Protein AF-A0A1S1HLB6-F1 (afdb_monomer_lite)

Sequence (133 aa):
MSKPNHSRELAQWHDDNTVPASSETPAETVELARACEREWHRVDSSVLNGLSYLIAGAFLWWLLHGLFNGMWSGDAVIPEAQWRVKDILNVAMYVVPYCFCALALRHGVVAIFSLLQAGYLHYQMQRLKRQMP

Foldseek 3Di:
DDDPDVVVVVVVVVVVPCPPPPPCDPVVLVVLVVLLVVLVVLLVVLQVLLVVLLVVLVVVLVVLVCVLCVVDPPPPDDDPVCPVVSVVSVVCSPPVSVVSNVSSVVSVVSSVVSVVVSVVSVVVSVVVVVVPD

Secondary structure (DSSP, 8-state):
-PPP-HHHHHHHHHHSS---TT---HHHHHHHHHHHHHHHHHHHHHHHHHHHHHHHHHHHHHHHHHHHHHHS-TT----HHHHHHHHHHHHHHHHHHHHHHHHHHHHHHHHHHHHHHHHHHHHHHHHHHHH--

Structure (mmCIF, N/CA/C/O backbone):
data_AF-A0A1S1HLB6-F1
#
_entry.id   AF-A0A1S1HLB6-F1
#
loop_
_atom_site.group_PDB
_atom_site.id
_atom_site.type_symbol
_atom_site.label_atom_id
_atom_site.label_alt_id
_atom_site.label_comp_id
_atom_site.label_asym_id
_atom_site.label_entity_id
_atom_site.label_seq_id
_atom_site.pdbx_PDB_ins_code
_atom_site.Cartn_x
_atom_site.Cartn_y
_atom_site.Cartn_z
_atom_site.occupancy
_atom_site.B_iso_or_equiv
_atom_site.auth_seq_id
_atom_site.auth_comp_id
_atom_site.auth_asym_id
_atom_site.auth_atom_id
_atom_site.pdbx_PDB_model_num
ATOM 1 N N . MET A 1 1 ? -56.161 35.571 48.165 1.00 43.97 1 MET A N 1
ATOM 2 C CA . MET A 1 1 ? -55.011 35.641 47.237 1.00 43.97 1 MET A CA 1
ATOM 3 C C . MET A 1 1 ? -53.898 34.768 47.798 1.00 43.97 1 MET A C 1
ATOM 5 O O . MET A 1 1 ? -53.214 35.187 48.719 1.00 43.97 1 MET A O 1
ATOM 9 N N . SER A 1 2 ? -53.808 33.518 47.335 1.00 48.53 2 SER A N 1
ATOM 10 C CA . SER A 1 2 ? -52.802 32.546 47.786 1.00 48.53 2 SER A CA 1
ATOM 11 C C . SER A 1 2 ? -51.597 32.618 46.848 1.00 48.53 2 SER A C 1
ATOM 13 O O . SER A 1 2 ? -51.783 32.561 45.633 1.00 48.53 2 SER A O 1
ATOM 15 N N . LYS A 1 3 ? -50.389 32.816 47.386 1.00 52.28 3 LYS A N 1
ATOM 16 C CA . LYS A 1 3 ? -49.155 32.841 46.586 1.00 52.28 3 LYS A CA 1
ATOM 17 C C . LYS A 1 3 ? -48.920 31.450 45.973 1.00 52.28 3 LYS A C 1
ATOM 19 O O . LYS A 1 3 ? -49.046 30.465 46.705 1.00 52.28 3 LYS A O 1
ATOM 24 N N . PRO A 1 4 ? -48.566 31.341 44.681 1.00 49.66 4 PRO A N 1
ATOM 25 C CA . PRO A 1 4 ? -48.153 30.067 44.113 1.00 49.66 4 PRO A CA 1
ATOM 26 C C . PRO A 1 4 ? -46.866 29.597 44.803 1.00 49.66 4 PRO A C 1
ATOM 28 O O . PRO A 1 4 ? -45.936 30.365 45.054 1.00 49.66 4 PRO A O 1
ATOM 31 N N . ASN A 1 5 ? -46.884 28.333 45.212 1.00 52.88 5 ASN A N 1
ATOM 32 C CA . ASN A 1 5 ? -45.882 27.707 46.060 1.00 52.88 5 ASN A CA 1
ATOM 33 C C . ASN A 1 5 ? -44.655 27.344 45.205 1.00 52.88 5 ASN A C 1
ATOM 35 O O . ASN A 1 5 ? -44.603 26.261 44.627 1.00 52.88 5 ASN A O 1
ATOM 39 N N . HIS A 1 6 ? -43.696 28.270 45.111 1.00 52.44 6 HIS A N 1
ATOM 40 C CA . HIS A 1 6 ? -42.487 28.190 44.273 1.00 52.44 6 HIS A CA 1
ATOM 41 C C . HIS A 1 6 ? -41.659 26.905 44.504 1.00 52.44 6 HIS A C 1
ATOM 43 O O . HIS A 1 6 ? -40.972 26.423 43.605 1.00 52.44 6 HIS A O 1
ATOM 49 N N . SER A 1 7 ? -41.791 26.289 45.683 1.00 56.75 7 SER A N 1
ATOM 50 C CA . SER A 1 7 ? -41.146 25.019 46.030 1.00 56.75 7 SER A CA 1
ATOM 51 C C . SER A 1 7 ? -41.717 23.803 45.289 1.00 56.75 7 SER A C 1
ATOM 53 O O . SER A 1 7 ? -41.017 22.806 45.146 1.00 56.75 7 SER A O 1
ATOM 55 N N . ARG A 1 8 ? -42.968 23.858 44.801 1.00 54.41 8 ARG A N 1
ATOM 56 C CA . ARG A 1 8 ? -43.551 22.778 43.982 1.00 54.41 8 ARG A CA 1
ATOM 57 C C . ARG A 1 8 ? -43.065 22.817 42.535 1.00 54.41 8 ARG A C 1
ATOM 59 O O . ARG A 1 8 ? -42.853 21.759 41.959 1.00 54.41 8 ARG A O 1
ATOM 66 N N . GLU A 1 9 ? -42.832 24.003 41.979 1.00 52.81 9 GLU A N 1
ATOM 67 C CA . GLU A 1 9 ? -42.290 24.139 40.620 1.00 52.81 9 GLU A CA 1
ATOM 68 C C . GLU A 1 9 ? -40.818 23.716 40.542 1.00 52.81 9 GLU A C 1
ATOM 70 O O . GLU A 1 9 ? -40.425 23.077 39.574 1.00 52.81 9 GLU A O 1
ATOM 75 N N . LEU A 1 10 ? -40.014 23.987 41.578 1.00 51.34 10 LEU A N 1
ATOM 76 C CA . LEU A 1 10 ? -38.619 23.527 41.634 1.00 51.34 10 LEU A CA 1
ATOM 77 C C . LEU A 1 10 ? -38.495 22.008 41.815 1.00 51.34 10 LEU A C 1
ATOM 79 O O . LEU A 1 10 ? -37.584 21.411 41.252 1.00 51.34 10 LEU A O 1
ATOM 83 N N . ALA A 1 11 ? -39.416 21.376 42.551 1.00 52.91 11 ALA A N 1
ATOM 84 C CA . ALA A 1 11 ? -39.471 19.917 42.641 1.00 52.91 11 ALA A CA 1
ATOM 85 C C . ALA A 1 11 ? -39.852 19.292 41.288 1.00 52.91 11 ALA A C 1
ATOM 87 O O . ALA A 1 11 ? -39.225 18.332 40.856 1.00 52.91 11 ALA A O 1
ATOM 88 N N . GLN A 1 12 ? -40.802 19.902 40.574 1.00 49.97 12 GLN A N 1
ATOM 89 C CA . GLN A 1 12 ? -41.208 19.441 39.249 1.00 49.97 12 GLN A CA 1
ATOM 90 C C . GLN A 1 12 ? -40.097 19.627 38.200 1.00 49.97 12 GLN A C 1
ATOM 92 O O . GLN A 1 12 ? -39.881 18.736 37.394 1.00 49.97 12 GLN A O 1
ATOM 97 N N . TRP A 1 13 ? -39.317 20.714 38.255 1.00 46.44 13 TRP A N 1
ATOM 98 C CA . TRP A 1 13 ? -38.142 20.908 37.386 1.00 46.44 13 TRP A CA 1
ATOM 99 C C . TRP A 1 13 ? -36.961 19.981 37.704 1.00 46.44 13 TRP A C 1
ATOM 101 O O . TRP A 1 13 ? -36.102 19.777 36.841 1.00 46.44 13 TRP A O 1
ATOM 111 N N . HIS A 1 14 ? -36.883 19.445 38.928 1.00 47.12 14 HIS A N 1
ATOM 112 C CA . HIS A 1 14 ? -35.838 18.489 39.290 1.00 47.12 14 HIS A CA 1
ATOM 113 C C . HIS A 1 14 ? -36.208 17.048 38.915 1.00 47.12 14 HIS A C 1
ATOM 115 O O . HIS A 1 14 ? -35.308 16.290 38.560 1.00 47.12 14 HIS A O 1
ATOM 121 N N . ASP A 1 15 ? -37.505 16.722 38.901 1.00 47.53 15 ASP A N 1
ATOM 122 C CA . ASP A 1 15 ? -38.037 15.439 38.420 1.00 47.53 15 ASP A CA 1
ATOM 123 C C . ASP A 1 15 ? -38.183 15.366 36.886 1.00 47.53 15 ASP A C 1
ATOM 125 O O . ASP A 1 15 ? -38.173 14.273 36.331 1.00 47.53 15 ASP A O 1
ATOM 129 N N . ASP A 1 16 ? -38.279 16.501 36.180 1.00 45.12 16 ASP A N 1
ATOM 130 C CA . ASP A 1 16 ? -38.401 16.536 34.705 1.00 45.12 16 ASP A CA 1
ATOM 131 C C . ASP A 1 16 ? -37.032 16.611 33.985 1.00 45.12 16 ASP A C 1
ATOM 133 O O . ASP A 1 16 ? -36.932 16.413 32.777 1.00 45.12 16 ASP A O 1
ATOM 137 N N . ASN A 1 17 ? -35.944 16.862 34.729 1.00 41.78 17 ASN A N 1
ATOM 138 C CA . ASN A 1 17 ? -34.564 16.858 34.211 1.00 41.78 17 ASN A CA 1
ATOM 139 C C . ASN A 1 17 ? -33.777 15.584 34.542 1.00 41.78 17 ASN A C 1
ATOM 141 O O . ASN A 1 17 ? -32.645 15.414 34.081 1.00 41.78 17 ASN A O 1
ATOM 145 N N . THR A 1 18 ? -34.357 14.655 35.294 1.00 47.88 18 THR A N 1
ATOM 146 C CA . THR A 1 18 ? -33.889 13.271 35.331 1.00 47.88 18 THR A CA 1
ATOM 147 C C . THR A 1 18 ? -34.447 12.557 34.113 1.00 47.88 18 THR A C 1
ATOM 149 O O . THR A 1 18 ? -35.352 11.733 34.198 1.00 47.88 18 THR A O 1
ATOM 152 N N . VAL A 1 19 ? -33.853 12.858 32.952 1.00 46.50 19 VAL A N 1
ATOM 153 C CA . VAL A 1 19 ? -33.881 11.941 31.810 1.00 46.50 19 VAL A CA 1
ATOM 154 C C . VAL A 1 19 ? -33.533 10.566 32.378 1.00 46.50 19 VAL A C 1
ATOM 156 O O . VAL A 1 19 ? -32.427 10.401 32.908 1.00 46.50 19 VAL A O 1
ATOM 159 N N . PRO A 1 20 ? -34.450 9.586 32.360 1.00 40.50 20 PRO A N 1
ATOM 160 C CA . PRO A 1 20 ? -34.118 8.280 32.870 1.00 40.50 20 PRO A CA 1
ATOM 161 C C . PRO A 1 20 ? -33.028 7.725 31.955 1.00 40.50 20 PRO A C 1
ATOM 163 O O . PRO A 1 20 ? -33.277 7.402 30.794 1.00 40.50 20 PRO A O 1
ATOM 166 N N . ALA A 1 21 ? -31.819 7.593 32.497 1.00 48.91 21 ALA A N 1
ATOM 167 C CA . ALA A 1 21 ? -30.683 6.888 31.908 1.00 48.91 21 ALA A CA 1
ATOM 168 C C . ALA A 1 21 ? -30.945 5.366 31.791 1.00 48.91 21 ALA A C 1
ATOM 170 O O . ALA A 1 21 ? -30.075 4.553 32.071 1.00 48.91 21 ALA A O 1
ATOM 171 N N . SER A 1 22 ? -32.175 4.962 31.453 1.00 46.16 22 SER A N 1
ATOM 172 C CA . SER A 1 22 ? -32.647 3.571 31.465 1.00 46.16 22 SER A CA 1
ATOM 173 C C . SER A 1 22 ? -33.319 3.128 30.162 1.00 46.16 22 SER A C 1
ATOM 175 O O . SER A 1 22 ? -33.954 2.079 30.129 1.00 46.16 22 SER A O 1
ATOM 177 N N . SER A 1 23 ? -33.164 3.886 29.070 1.00 46.44 23 SER A N 1
ATOM 178 C CA . SER A 1 23 ? -33.705 3.504 27.753 1.00 46.44 23 SER A CA 1
ATOM 179 C C . SER A 1 23 ? -32.653 3.204 26.676 1.00 46.44 23 SER A C 1
ATOM 181 O O . SER A 1 23 ? -33.035 2.930 25.540 1.00 46.44 23 SER A O 1
ATOM 183 N N . GLU A 1 24 ? -31.357 3.153 27.014 1.00 52.88 24 GLU A N 1
ATOM 184 C CA . GLU A 1 24 ? -30.321 2.592 26.125 1.00 52.88 24 GLU A CA 1
ATOM 185 C C . GLU A 1 24 ? -30.523 1.064 26.040 1.00 52.88 24 GLU A C 1
ATOM 187 O O . GLU A 1 24 ? -30.001 0.261 26.813 1.00 52.88 24 GLU A O 1
ATOM 192 N N . THR A 1 25 ? -31.443 0.673 25.161 1.00 57.41 25 THR A N 1
ATOM 193 C CA . THR A 1 25 ? -31.963 -0.688 24.997 1.00 57.41 25 THR A CA 1
ATOM 194 C C . THR A 1 25 ? -30.904 -1.676 24.479 1.00 57.41 25 THR A C 1
ATOM 196 O O . THR A 1 25 ? -29.933 -1.283 23.827 1.00 57.41 25 THR A O 1
ATOM 199 N N . PRO A 1 26 ? -31.123 -3.000 24.636 1.00 63.22 26 PRO A N 1
ATOM 200 C CA . PRO A 1 26 ? -30.336 -4.034 23.952 1.00 63.22 26 PRO A CA 1
ATOM 201 C C . PRO A 1 26 ? -30.198 -3.810 22.434 1.00 63.22 26 PRO A C 1
ATOM 203 O O . PRO A 1 26 ? -29.218 -4.264 21.849 1.00 63.22 26 PRO A O 1
ATOM 206 N N . ALA A 1 27 ? -31.113 -3.073 21.794 1.00 71.50 27 ALA A N 1
ATOM 207 C CA . ALA A 1 27 ? -31.004 -2.709 20.384 1.00 71.50 27 ALA A CA 1
ATOM 208 C C . ALA A 1 27 ? -29.762 -1.848 20.083 1.00 71.50 27 ALA A C 1
ATOM 210 O O . ALA A 1 27 ? -29.062 -2.121 19.112 1.00 71.50 27 ALA A O 1
ATOM 211 N N . GLU A 1 28 ? -29.426 -0.886 20.943 1.00 72.44 28 GLU A N 1
ATOM 212 C CA . GLU A 1 28 ? -28.284 0.013 20.744 1.00 72.44 28 GLU A CA 1
ATOM 213 C C . GLU A 1 28 ? -26.946 -0.729 20.878 1.00 72.44 28 GLU A C 1
ATOM 215 O O . GLU A 1 28 ? -26.040 -0.571 20.059 1.00 72.44 28 GLU A O 1
ATOM 220 N N . THR A 1 29 ? -26.844 -1.648 21.844 1.00 73.44 29 THR A N 1
ATOM 221 C CA . THR A 1 29 ? -25.659 -2.515 21.978 1.00 73.44 29 THR A CA 1
ATOM 222 C C . THR A 1 29 ? -25.479 -3.463 20.791 1.00 73.44 29 THR A C 1
ATOM 224 O O . THR A 1 29 ? -24.349 -3.710 20.365 1.00 73.44 29 THR A O 1
ATOM 227 N N . VAL A 1 30 ? -26.580 -3.966 20.221 1.00 79.06 30 VAL A N 1
ATOM 228 C CA . VAL A 1 30 ? -26.566 -4.802 19.014 1.00 79.06 30 VAL A CA 1
ATOM 229 C C . VAL A 1 30 ? -26.153 -3.985 17.785 1.00 79.06 30 VAL A C 1
ATOM 231 O O . VAL A 1 30 ? -25.386 -4.475 16.955 1.00 79.06 30 VAL A O 1
ATOM 234 N N . GLU A 1 31 ? -26.602 -2.737 17.660 1.00 83.00 31 GLU A N 1
ATOM 235 C CA . GLU A 1 31 ? -26.186 -1.838 16.576 1.00 83.00 31 GLU A CA 1
ATOM 236 C C . GLU A 1 31 ? -24.706 -1.449 16.669 1.00 83.00 31 GLU A C 1
ATOM 238 O O . GLU A 1 31 ? -23.998 -1.502 15.659 1.00 83.00 31 GLU A O 1
ATOM 243 N N . LEU A 1 32 ? -24.210 -1.154 17.874 1.00 79.69 32 LEU A N 1
ATOM 244 C CA . LEU A 1 32 ? -22.791 -0.904 18.147 1.00 79.69 32 LEU A CA 1
ATOM 245 C C . LEU A 1 32 ? -21.922 -2.124 17.813 1.00 79.69 32 LEU A C 1
ATOM 247 O O . LEU A 1 32 ? -20.881 -1.980 17.168 1.00 79.69 32 LEU A O 1
ATOM 251 N N . ALA A 1 33 ? -22.364 -3.330 18.182 1.00 79.94 33 ALA A N 1
ATOM 252 C CA . ALA A 1 33 ? -21.664 -4.570 17.848 1.00 79.94 33 ALA A CA 1
ATOM 253 C C . ALA A 1 33 ? -21.573 -4.781 16.327 1.00 79.94 33 ALA A C 1
ATOM 255 O O . ALA A 1 33 ? -20.490 -5.046 15.806 1.00 79.94 33 ALA A O 1
ATOM 256 N N . ARG A 1 34 ? -22.675 -4.568 15.594 1.00 85.00 34 ARG A N 1
ATOM 257 C CA . ARG A 1 34 ? -22.693 -4.636 14.121 1.00 85.00 34 ARG A CA 1
ATOM 258 C C . ARG A 1 34 ? -21.834 -3.553 13.470 1.00 85.00 34 ARG A C 1
ATOM 260 O O . ARG A 1 34 ? -21.254 -3.774 12.410 1.00 85.00 34 ARG A O 1
ATOM 267 N N . ALA A 1 35 ? -21.770 -2.356 14.049 1.00 81.56 35 ALA A N 1
ATOM 268 C CA . ALA A 1 35 ? -20.878 -1.301 13.571 1.00 81.56 35 ALA A CA 1
ATOM 269 C C . ALA A 1 35 ? -19.403 -1.696 13.747 1.00 81.56 35 ALA A C 1
ATOM 271 O O . ALA A 1 35 ? -18.618 -1.537 12.816 1.00 81.56 35 ALA A O 1
ATOM 272 N N . CYS A 1 36 ? -19.051 -2.281 14.894 1.00 81.94 36 CYS A N 1
ATOM 273 C CA . CYS A 1 36 ? -17.710 -2.797 15.165 1.00 81.94 36 CYS A CA 1
ATOM 274 C C . CYS A 1 36 ? -17.311 -3.919 14.189 1.00 81.94 36 CYS A C 1
ATOM 276 O O . CYS A 1 36 ? -16.222 -3.883 13.620 1.00 81.94 36 CYS A O 1
ATOM 278 N N . GLU A 1 37 ? -18.208 -4.875 13.934 1.00 84.56 37 GLU A N 1
ATOM 279 C CA . GLU A 1 37 ? -17.985 -5.971 12.980 1.00 84.56 37 GLU A CA 1
ATOM 280 C C . GLU A 1 37 ? -17.756 -5.456 11.549 1.00 84.56 37 GLU A C 1
ATOM 282 O O . GLU A 1 37 ? -16.837 -5.899 10.858 1.00 84.56 37 GLU A O 1
ATOM 287 N N . ARG A 1 38 ? -18.532 -4.451 11.118 1.00 84.31 38 ARG A N 1
ATOM 288 C CA . ARG A 1 38 ? -18.343 -3.804 9.809 1.00 84.31 38 ARG A CA 1
ATOM 289 C C . ARG A 1 38 ? -16.980 -3.129 9.681 1.00 84.31 38 ARG A C 1
ATOM 291 O O . ARG A 1 38 ? -16.339 -3.270 8.640 1.00 84.31 38 ARG A O 1
ATOM 298 N N . GLU A 1 39 ? -16.529 -2.415 10.710 1.00 82.62 39 GLU A N 1
ATOM 299 C CA . GLU A 1 39 ? -15.202 -1.790 10.689 1.00 82.62 39 GLU A CA 1
ATOM 300 C C . GLU A 1 39 ? -14.086 -2.841 10.669 1.00 82.62 39 GLU A C 1
ATOM 302 O O . GLU A 1 39 ? -13.131 -2.691 9.912 1.00 82.62 39 GLU A O 1
ATOM 307 N N . TRP A 1 40 ? -14.231 -3.955 11.390 1.00 79.50 40 TRP A N 1
ATOM 308 C CA . TRP A 1 40 ? -13.277 -5.068 11.325 1.00 79.50 40 TRP A CA 1
ATOM 309 C C . TRP A 1 40 ? -13.174 -5.690 9.930 1.00 79.50 40 TRP A C 1
ATOM 311 O O . TRP A 1 40 ? -12.067 -5.870 9.423 1.00 79.50 40 TRP A O 1
ATOM 321 N N . HIS A 1 41 ? -14.302 -5.942 9.263 1.00 85.19 41 HIS A N 1
ATOM 322 C CA . HIS A 1 41 ? -14.293 -6.402 7.871 1.00 85.19 41 HIS A CA 1
ATOM 323 C C . HIS A 1 41 ? -13.643 -5.390 6.922 1.00 85.19 41 HIS A C 1
ATOM 325 O O . HIS A 1 41 ? -12.953 -5.766 5.971 1.00 85.19 41 HIS A O 1
ATOM 331 N N . ARG A 1 42 ? -13.833 -4.092 7.178 1.00 80.19 42 ARG A N 1
ATOM 332 C CA . ARG A 1 42 ? -13.213 -3.021 6.395 1.00 80.19 42 ARG A CA 1
ATOM 333 C C . ARG A 1 42 ? -11.698 -2.969 6.588 1.00 80.19 42 ARG A C 1
ATOM 335 O O . ARG A 1 42 ? -10.983 -2.732 5.609 1.00 80.19 42 ARG A O 1
ATOM 342 N N . VAL A 1 43 ? -11.211 -3.210 7.806 1.00 84.00 43 VAL A N 1
ATOM 343 C CA . VAL A 1 43 ? -9.779 -3.362 8.103 1.00 84.00 43 VAL A CA 1
ATOM 344 C C . VAL A 1 43 ? -9.221 -4.557 7.346 1.00 84.00 43 VAL A C 1
ATOM 346 O O . VAL A 1 43 ? -8.260 -4.384 6.604 1.00 84.00 43 VAL A O 1
ATOM 349 N N . ASP A 1 44 ? -9.844 -5.728 7.468 1.00 85.94 44 ASP A N 1
ATOM 350 C CA . ASP A 1 44 ? -9.360 -6.964 6.846 1.00 85.94 44 ASP A CA 1
ATOM 351 C C . ASP A 1 44 ? -9.266 -6.830 5.317 1.00 85.94 44 ASP A C 1
ATOM 353 O O . ASP A 1 44 ? -8.214 -7.054 4.715 1.00 85.94 44 ASP A O 1
ATOM 357 N N . SER A 1 45 ? -10.319 -6.298 4.687 1.00 89.06 45 SER A N 1
ATOM 358 C CA . SER A 1 45 ? -10.314 -5.998 3.252 1.00 89.06 45 SER A CA 1
ATOM 359 C C . SER A 1 45 ? -9.246 -4.966 2.872 1.00 89.06 45 SER A C 1
ATOM 361 O O . SER A 1 45 ? -8.568 -5.113 1.854 1.00 89.06 45 SER A O 1
ATOM 363 N N . SER A 1 46 ? -9.053 -3.917 3.676 1.00 87.19 46 SER A N 1
ATOM 364 C CA . SER A 1 46 ? -8.031 -2.900 3.400 1.00 87.19 46 SER A CA 1
ATOM 365 C C . SER A 1 46 ? -6.617 -3.462 3.533 1.00 87.19 46 SER A C 1
ATOM 367 O O . SER A 1 46 ? -5.773 -3.159 2.694 1.00 87.19 46 SER A O 1
ATOM 369 N N . VAL A 1 47 ? -6.363 -4.310 4.530 1.00 89.38 47 VAL A N 1
ATOM 370 C CA . VAL A 1 47 ? -5.072 -4.976 4.740 1.00 89.38 47 VAL A CA 1
ATOM 371 C C . VAL A 1 47 ? -4.772 -5.936 3.595 1.00 89.38 47 VAL A C 1
ATOM 373 O O . VAL A 1 47 ? -3.693 -5.851 3.013 1.00 89.38 47 VAL A O 1
ATOM 376 N N . LEU A 1 48 ? -5.729 -6.784 3.209 1.00 91.50 48 LEU A N 1
ATOM 377 C CA . LEU A 1 48 ? -5.583 -7.697 2.071 1.00 91.50 48 LEU A CA 1
ATOM 378 C C . LEU A 1 48 ? -5.287 -6.941 0.773 1.00 91.50 48 LEU A C 1
ATOM 380 O O . LEU A 1 48 ? -4.353 -7.291 0.052 1.00 91.50 48 LEU A O 1
ATOM 384 N N . ASN A 1 49 ? -6.021 -5.859 0.506 1.00 90.56 49 ASN A N 1
ATOM 385 C CA . ASN A 1 49 ? -5.769 -5.014 -0.658 1.00 90.56 49 ASN A CA 1
ATOM 386 C C . ASN A 1 49 ? -4.378 -4.366 -0.589 1.00 90.56 49 ASN A C 1
ATOM 388 O O . ASN A 1 49 ? -3.625 -4.433 -1.558 1.00 90.56 49 ASN A O 1
ATOM 392 N N . GLY A 1 50 ? -3.989 -3.804 0.559 1.00 89.50 50 GLY A N 1
ATOM 393 C CA . GLY A 1 50 ? -2.655 -3.237 0.769 1.00 89.50 50 GLY A CA 1
ATOM 394 C C . GLY A 1 50 ? -1.533 -4.248 0.517 1.00 89.50 50 GLY A C 1
ATOM 395 O O . GLY A 1 50 ? -0.595 -3.951 -0.223 1.00 89.50 50 GLY A O 1
ATOM 396 N N . LEU A 1 51 ? -1.661 -5.463 1.055 1.00 91.62 51 LEU A N 1
ATOM 397 C CA . LEU A 1 51 ? -0.720 -6.561 0.824 1.00 91.62 51 LEU A CA 1
ATOM 398 C C . LEU A 1 51 ? -0.672 -6.962 -0.650 1.00 91.62 51 LEU A C 1
ATOM 400 O O . LEU A 1 51 ? 0.415 -7.162 -1.187 1.00 91.62 51 LEU A O 1
ATOM 404 N N . SER A 1 52 ? -1.822 -7.026 -1.323 1.00 92.81 52 SER A N 1
ATOM 405 C CA . SER A 1 52 ? -1.874 -7.350 -2.749 1.00 92.81 52 SER A CA 1
ATOM 406 C C . SER A 1 52 ? -1.110 -6.327 -3.599 1.00 92.81 52 SER A C 1
ATOM 408 O O . SER A 1 52 ? -0.354 -6.726 -4.482 1.00 92.81 52 SER A O 1
ATOM 410 N N . TYR A 1 53 ? -1.196 -5.028 -3.279 1.00 92.12 53 TYR A N 1
ATOM 411 C CA . TYR A 1 53 ? -0.404 -3.991 -3.948 1.00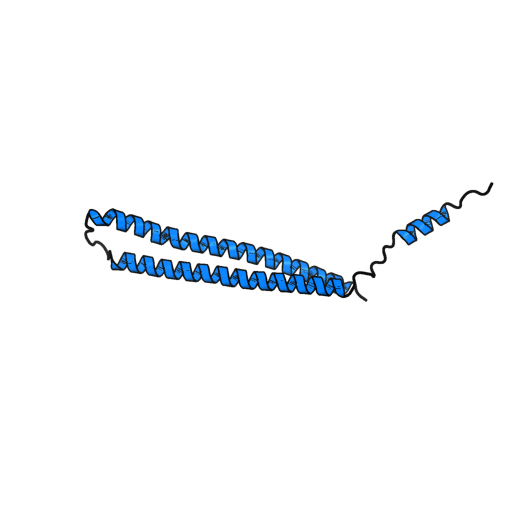 92.12 53 TYR A CA 1
ATOM 412 C C . 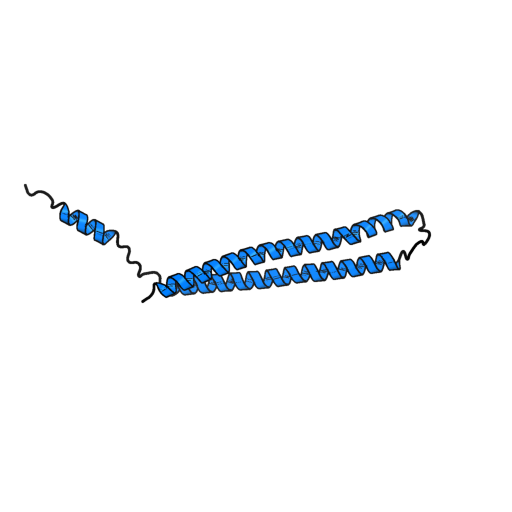TYR A 1 53 ? 1.093 -4.112 -3.660 1.00 92.12 53 TYR A C 1
ATOM 414 O O . TYR A 1 53 ? 1.888 -3.923 -4.577 1.00 92.12 53 TYR A O 1
ATOM 422 N N . LEU A 1 54 ? 1.494 -4.457 -2.432 1.00 92.31 54 LEU A N 1
ATOM 423 C CA . LEU A 1 54 ? 2.907 -4.690 -2.108 1.00 92.31 54 LEU A CA 1
ATOM 424 C C . LEU A 1 54 ? 3.469 -5.888 -2.876 1.00 92.31 54 LEU A C 1
ATOM 426 O O . LEU A 1 54 ? 4.548 -5.789 -3.455 1.00 92.31 54 LEU A O 1
ATOM 430 N N . ILE A 1 55 ? 2.726 -6.996 -2.927 1.00 93.62 55 ILE A N 1
ATOM 431 C CA . ILE A 1 55 ? 3.119 -8.197 -3.673 1.00 93.62 55 ILE A CA 1
ATOM 432 C C . ILE A 1 55 ? 3.187 -7.887 -5.171 1.00 93.62 55 ILE A C 1
ATOM 434 O O . ILE A 1 55 ? 4.176 -8.227 -5.815 1.00 93.62 55 ILE A O 1
ATOM 438 N N . ALA A 1 56 ? 2.182 -7.202 -5.723 1.00 92.94 56 ALA A N 1
ATOM 439 C CA . ALA A 1 56 ? 2.170 -6.799 -7.127 1.00 92.94 56 ALA A CA 1
ATOM 440 C C . ALA A 1 56 ? 3.338 -5.859 -7.461 1.00 92.94 56 ALA A C 1
ATOM 442 O O . ALA A 1 56 ? 4.019 -6.063 -8.463 1.00 92.94 56 ALA A O 1
ATOM 443 N N . GLY A 1 57 ? 3.615 -4.873 -6.604 1.00 91.38 57 GLY A N 1
ATOM 444 C CA . GLY A 1 57 ? 4.744 -3.957 -6.753 1.00 91.38 57 GLY A CA 1
ATOM 445 C C . GLY A 1 57 ? 6.093 -4.673 -6.693 1.00 91.38 57 GLY A C 1
ATOM 446 O O . GLY A 1 57 ? 6.948 -4.423 -7.537 1.00 91.38 57 GLY A O 1
ATOM 447 N N . ALA A 1 58 ? 6.269 -5.607 -5.754 1.00 91.81 58 ALA A N 1
ATOM 448 C CA . ALA A 1 58 ? 7.482 -6.415 -5.633 1.00 91.81 58 ALA A CA 1
ATOM 449 C C . ALA A 1 58 ? 7.675 -7.356 -6.831 1.00 91.81 58 ALA A C 1
ATOM 451 O O . ALA A 1 58 ? 8.778 -7.460 -7.367 1.00 91.81 58 ALA A O 1
ATOM 452 N N . PHE A 1 59 ? 6.603 -8.006 -7.289 1.00 93.62 59 PHE A N 1
ATOM 453 C CA . PHE A 1 59 ? 6.632 -8.856 -8.476 1.00 93.62 59 PHE A CA 1
ATOM 454 C C . PHE A 1 59 ? 6.983 -8.053 -9.731 1.00 93.62 59 PHE A C 1
ATOM 456 O O . PHE A 1 59 ? 7.820 -8.472 -10.527 1.00 93.62 59 PHE A O 1
ATOM 463 N N . LEU A 1 60 ? 6.387 -6.871 -9.891 1.00 91.56 60 LEU A N 1
ATOM 464 C CA . LEU A 1 60 ? 6.630 -6.007 -11.038 1.00 91.56 60 LEU A CA 1
ATOM 465 C C . LEU A 1 60 ? 8.031 -5.391 -11.006 1.00 91.56 60 LEU A C 1
ATOM 467 O O . LEU A 1 60 ? 8.681 -5.326 -12.046 1.00 91.56 60 LEU A O 1
ATOM 471 N N . TRP A 1 61 ? 8.528 -5.016 -9.822 1.00 92.19 61 TRP A N 1
ATOM 472 C CA . TRP A 1 61 ? 9.931 -4.652 -9.618 1.00 92.19 61 TRP A CA 1
ATOM 473 C C . TRP A 1 61 ? 10.847 -5.788 -10.073 1.00 92.19 61 TRP A C 1
ATOM 475 O O . TRP A 1 61 ? 11.747 -5.566 -10.877 1.00 92.19 61 TRP A O 1
ATOM 485 N N . TRP A 1 62 ? 10.607 -7.012 -9.594 1.00 92.81 62 TRP A N 1
ATOM 486 C CA . TRP A 1 62 ? 11.418 -8.177 -9.942 1.00 92.81 62 TRP A CA 1
ATOM 487 C C . TRP A 1 62 ? 11.408 -8.454 -11.450 1.00 92.81 62 TRP A C 1
ATOM 489 O O . TRP A 1 62 ? 12.466 -8.688 -12.033 1.00 92.81 62 TRP A O 1
ATOM 499 N N . LEU A 1 63 ? 10.246 -8.342 -12.097 1.00 91.94 63 LEU A N 1
ATOM 500 C CA . LEU A 1 63 ? 10.097 -8.522 -13.540 1.00 91.94 63 LEU A CA 1
ATOM 501 C C . LEU A 1 63 ? 10.827 -7.433 -14.336 1.00 91.94 63 LEU A C 1
ATOM 503 O O . LEU A 1 63 ? 11.561 -7.755 -15.268 1.00 91.94 63 LEU A O 1
ATOM 507 N N . LEU A 1 64 ? 10.677 -6.159 -13.959 1.00 89.56 64 LEU A N 1
ATOM 508 C CA . LEU A 1 64 ? 11.362 -5.032 -14.605 1.00 89.56 64 LEU A CA 1
ATOM 509 C C . LEU A 1 64 ? 12.877 -5.112 -14.414 1.00 89.56 64 LEU A C 1
ATOM 511 O O . LEU A 1 64 ? 13.625 -4.923 -15.368 1.00 89.56 64 LEU A O 1
ATOM 515 N N . HIS A 1 65 ? 13.328 -5.448 -13.208 1.00 88.75 65 HIS A N 1
ATOM 516 C CA . HIS A 1 65 ? 14.740 -5.618 -12.887 1.00 88.75 65 HIS A CA 1
ATOM 517 C C . HIS A 1 65 ? 15.346 -6.816 -13.631 1.00 88.75 65 HIS A C 1
ATOM 519 O O . HIS A 1 65 ? 16.464 -6.733 -14.140 1.00 88.75 65 HIS A O 1
ATOM 525 N N . GLY A 1 66 ? 14.610 -7.924 -13.740 1.00 88.62 66 GLY A N 1
ATOM 526 C CA . GLY A 1 66 ? 15.003 -9.084 -14.540 1.00 88.62 66 GLY A CA 1
ATOM 527 C C . GLY A 1 66 ? 15.094 -8.753 -16.029 1.00 88.62 66 GLY A C 1
ATOM 528 O O . GLY A 1 66 ? 16.089 -9.083 -16.668 1.00 88.62 66 GLY A O 1
ATOM 529 N N . LEU A 1 67 ? 14.103 -8.038 -16.569 1.00 87.62 67 LEU A N 1
ATOM 530 C CA . LEU A 1 67 ? 14.088 -7.601 -17.965 1.00 87.62 67 LEU A CA 1
ATOM 531 C C . LEU A 1 67 ? 15.240 -6.633 -18.265 1.00 87.62 67 LEU A C 1
ATOM 533 O O . LEU A 1 67 ? 15.921 -6.782 -19.275 1.00 87.62 67 LEU A O 1
ATOM 537 N N . PHE A 1 68 ? 15.485 -5.669 -17.377 1.00 86.25 68 PHE A N 1
ATOM 538 C CA . PHE A 1 68 ? 16.561 -4.694 -17.524 1.00 86.25 68 PHE A CA 1
ATOM 539 C C . PHE A 1 68 ? 17.934 -5.377 -17.563 1.00 86.25 68 PHE A C 1
ATOM 541 O O . PHE A 1 68 ? 18.692 -5.165 -18.507 1.00 86.25 68 PHE A O 1
ATOM 548 N N . ASN A 1 69 ? 18.220 -6.255 -16.596 1.00 84.19 69 ASN A N 1
ATOM 549 C CA . ASN A 1 69 ? 19.493 -6.981 -16.540 1.00 84.19 69 ASN A CA 1
ATOM 550 C C . ASN A 1 69 ? 19.629 -8.055 -17.630 1.00 84.19 69 ASN A C 1
ATOM 552 O O . ASN A 1 69 ? 20.744 -8.371 -18.036 1.00 84.19 69 ASN A O 1
ATOM 556 N N . GLY A 1 70 ? 18.514 -8.619 -18.104 1.00 84.25 70 GLY A N 1
ATOM 557 C CA . GLY A 1 70 ? 18.503 -9.589 -19.198 1.00 84.25 70 GLY A CA 1
ATOM 558 C C . GLY A 1 70 ? 18.743 -8.957 -20.570 1.00 84.25 70 GLY A C 1
ATOM 559 O O . GLY A 1 70 ? 19.407 -9.562 -21.406 1.00 84.25 70 GLY A O 1
ATOM 560 N N . MET A 1 71 ? 18.231 -7.743 -20.808 1.00 79.81 71 MET A N 1
ATOM 561 C CA . MET A 1 71 ? 18.450 -7.016 -22.066 1.00 79.81 71 MET A CA 1
ATOM 562 C C . MET A 1 71 ? 19.795 -6.290 -22.101 1.00 79.81 71 MET A C 1
ATOM 564 O O . MET A 1 71 ? 20.424 -6.217 -23.155 1.00 79.81 71 MET A O 1
ATOM 568 N N . TRP A 1 72 ? 20.246 -5.769 -20.960 1.00 77.44 72 TRP A N 1
ATOM 569 C CA . TRP A 1 72 ? 21.513 -5.059 -20.840 1.00 77.44 72 TRP A CA 1
ATOM 570 C C . TRP A 1 72 ? 22.290 -5.588 -19.637 1.00 77.44 72 TRP A C 1
ATOM 572 O O . TRP A 1 72 ? 22.165 -5.091 -18.520 1.00 77.44 72 TRP A O 1
ATOM 582 N N . SER A 1 73 ? 23.109 -6.613 -19.876 1.00 68.25 73 SER A N 1
ATOM 583 C CA . SER A 1 73 ? 24.029 -7.151 -18.875 1.00 68.25 73 SER A CA 1
ATOM 584 C C . SER A 1 73 ? 25.365 -6.390 -18.900 1.00 68.25 73 SER A C 1
ATOM 586 O O . SER A 1 73 ? 26.122 -6.509 -19.864 1.00 68.25 73 SER A O 1
ATOM 588 N N . GLY A 1 74 ? 25.688 -5.655 -17.833 1.00 65.50 74 GLY A N 1
ATOM 589 C CA . GLY A 1 74 ? 27.022 -5.062 -17.619 1.00 65.50 74 GLY A CA 1
ATOM 590 C C . GLY A 1 74 ? 27.421 -3.938 -18.591 1.00 65.50 74 GLY A C 1
ATOM 591 O O . GLY A 1 74 ? 26.562 -3.247 -19.137 1.00 65.50 74 GLY A O 1
ATOM 592 N N . ASP A 1 75 ? 28.735 -3.775 -18.807 1.00 58.84 75 ASP A N 1
ATOM 593 C CA . ASP A 1 75 ? 29.380 -2.773 -19.689 1.00 58.84 75 ASP A CA 1
ATOM 594 C C . ASP A 1 75 ? 29.171 -3.039 -21.196 1.00 58.84 75 ASP A C 1
ATOM 596 O O . ASP A 1 75 ? 29.970 -2.632 -22.043 1.00 58.84 75 ASP A O 1
ATOM 600 N N . ALA A 1 76 ? 28.106 -3.756 -21.562 1.00 63.38 76 ALA A N 1
ATOM 601 C CA . ALA A 1 76 ? 27.783 -4.007 -22.955 1.00 63.38 76 ALA A CA 1
ATOM 602 C C . ALA A 1 76 ? 27.576 -2.674 -23.688 1.00 63.38 76 ALA A C 1
ATOM 604 O O . ALA A 1 76 ? 26.818 -1.811 -23.241 1.00 63.38 76 ALA A O 1
ATOM 605 N N . VAL A 1 77 ? 28.254 -2.507 -24.826 1.00 64.94 77 VAL A N 1
ATOM 606 C CA . VAL A 1 77 ? 28.111 -1.321 -25.674 1.00 64.94 77 VAL A CA 1
ATOM 607 C C . VAL A 1 77 ? 26.677 -1.278 -26.197 1.00 64.94 77 VAL A C 1
ATOM 609 O O . VAL A 1 77 ? 26.274 -2.103 -27.016 1.00 64.94 77 VAL A O 1
ATOM 612 N N . ILE A 1 78 ? 25.893 -0.327 -25.691 1.00 70.38 78 ILE A N 1
ATOM 613 C CA . ILE A 1 78 ? 24.484 -0.172 -26.056 1.00 70.38 78 ILE A CA 1
ATOM 614 C C . ILE A 1 78 ? 24.401 0.590 -27.382 1.00 70.38 78 ILE A C 1
ATOM 616 O O . ILE A 1 78 ? 24.919 1.709 -27.462 1.00 70.38 78 ILE A O 1
ATOM 620 N N . PRO A 1 79 ? 23.729 0.040 -28.411 1.00 72.81 79 PRO A N 1
ATOM 621 C CA . PRO A 1 79 ? 23.481 0.751 -29.663 1.00 72.81 79 PRO A CA 1
ATOM 622 C C . PRO A 1 79 ? 22.740 2.072 -29.410 1.00 72.81 79 PRO A C 1
ATOM 624 O O . PRO A 1 79 ? 21.784 2.079 -28.637 1.00 72.81 79 PRO A O 1
ATOM 627 N N . GLU A 1 80 ? 23.106 3.171 -30.085 1.00 72.44 80 GLU A N 1
ATOM 628 C CA . GLU A 1 80 ? 22.483 4.505 -29.898 1.00 72.44 80 GLU A CA 1
ATOM 629 C C . GLU A 1 80 ? 20.942 4.478 -29.927 1.00 72.44 80 GLU A C 1
ATOM 631 O O . GLU A 1 80 ? 20.281 5.124 -29.114 1.00 72.44 80 GLU A O 1
ATOM 636 N N . ALA A 1 81 ? 20.356 3.643 -30.789 1.00 71.81 81 ALA A N 1
ATOM 637 C CA . ALA A 1 81 ? 18.907 3.472 -30.908 1.00 71.81 81 ALA A CA 1
ATOM 638 C C . ALA A 1 81 ? 18.222 2.916 -29.639 1.00 71.81 81 ALA A C 1
ATOM 640 O O . ALA A 1 81 ? 17.020 3.103 -29.452 1.00 71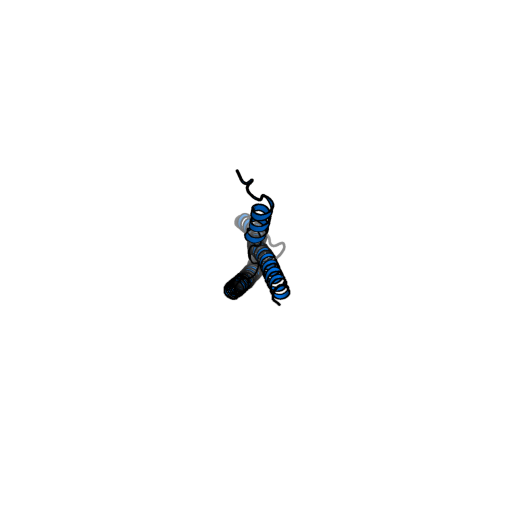.81 81 ALA A O 1
ATOM 641 N N . GLN A 1 82 ? 18.964 2.237 -28.762 1.00 75.44 82 GLN A N 1
ATOM 642 C CA . GLN A 1 82 ? 18.448 1.571 -27.565 1.00 75.44 82 GLN A CA 1
ATOM 643 C C . GLN A 1 82 ? 18.637 2.377 -26.273 1.00 75.44 82 GLN A C 1
ATOM 645 O O . GLN A 1 82 ? 18.009 2.054 -25.265 1.00 75.44 82 GLN A O 1
ATOM 650 N N . TRP A 1 83 ? 19.422 3.460 -26.294 1.00 77.44 83 TRP A N 1
ATOM 651 C CA . TRP A 1 83 ? 19.673 4.292 -25.108 1.00 77.44 83 TRP A CA 1
ATOM 652 C C . TRP A 1 83 ? 18.395 4.879 -24.514 1.00 77.44 83 TRP A C 1
ATOM 654 O O . TRP A 1 83 ? 18.169 4.786 -23.311 1.00 77.44 83 TRP A O 1
ATOM 664 N N . ARG A 1 84 ? 17.498 5.389 -25.367 1.00 80.12 84 ARG A N 1
ATOM 665 C CA . ARG A 1 84 ? 16.211 5.940 -24.911 1.00 80.12 84 ARG A CA 1
ATOM 666 C C . ARG A 1 84 ? 15.346 4.885 -24.223 1.00 80.12 84 ARG A C 1
ATOM 668 O O . ARG A 1 84 ? 14.657 5.196 -23.259 1.00 80.12 84 ARG A O 1
ATOM 675 N N . VAL A 1 85 ? 15.380 3.644 -24.712 1.00 82.44 85 VAL A N 1
ATOM 676 C CA . VAL A 1 85 ? 14.609 2.533 -24.135 1.00 82.44 85 VAL A CA 1
ATOM 677 C C . VAL A 1 85 ? 15.195 2.124 -22.786 1.00 82.44 85 VAL A C 1
ATOM 679 O O . VAL A 1 85 ? 14.437 1.925 -21.838 1.00 82.44 85 VAL A O 1
ATOM 682 N N . LYS A 1 86 ? 16.527 2.066 -22.673 1.00 83.44 86 LYS A N 1
ATOM 683 C CA . LYS A 1 86 ? 17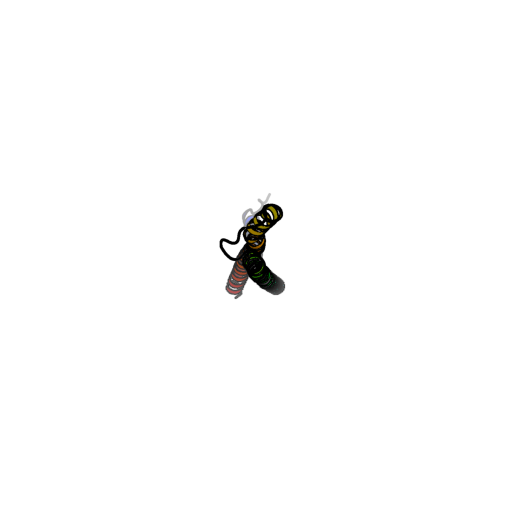.216 1.802 -21.407 1.00 83.44 86 LYS A CA 1
ATOM 684 C C . LYS A 1 86 ? 16.877 2.855 -20.353 1.00 83.44 86 LYS A C 1
ATOM 686 O O . LYS A 1 86 ? 16.527 2.477 -19.242 1.00 83.44 86 LYS A O 1
ATOM 691 N N . ASP A 1 87 ? 16.919 4.142 -20.692 1.00 84.94 87 ASP A N 1
ATOM 692 C CA . ASP A 1 87 ? 16.609 5.218 -19.740 1.00 84.94 87 ASP A CA 1
ATOM 693 C C . ASP A 1 87 ? 15.153 5.175 -19.271 1.00 84.94 87 ASP A C 1
ATOM 695 O O . ASP A 1 87 ? 14.885 5.258 -18.072 1.00 84.94 87 ASP A O 1
ATOM 699 N N . ILE A 1 88 ? 14.205 4.978 -20.194 1.00 87.25 88 ILE A N 1
ATOM 700 C CA . ILE A 1 88 ? 12.782 4.844 -19.851 1.00 87.25 88 ILE A CA 1
ATOM 701 C C . ILE A 1 88 ? 12.564 3.636 -18.939 1.00 87.25 88 ILE A C 1
ATOM 703 O O . ILE A 1 88 ? 11.855 3.747 -17.941 1.00 87.25 88 ILE A O 1
ATOM 707 N N . LEU A 1 89 ? 13.176 2.492 -19.255 1.00 87.31 89 LEU A N 1
ATOM 708 C CA . LEU A 1 89 ? 13.029 1.281 -18.453 1.00 87.31 89 LEU A CA 1
ATOM 709 C C . LEU A 1 89 ? 13.695 1.425 -17.081 1.00 87.31 89 LEU A C 1
ATOM 711 O O . LEU A 1 89 ? 13.131 0.972 -16.088 1.00 87.31 89 LEU A O 1
ATOM 715 N N . ASN A 1 90 ? 14.842 2.104 -17.017 1.00 87.00 90 ASN A N 1
ATOM 716 C CA . ASN A 1 90 ? 15.522 2.422 -15.769 1.00 87.00 90 ASN A CA 1
ATOM 717 C C . ASN A 1 90 ? 14.615 3.273 -14.873 1.00 87.00 90 ASN A C 1
ATOM 719 O O . ASN A 1 90 ? 14.375 2.915 -13.728 1.00 87.00 90 ASN A O 1
ATOM 723 N N . VAL A 1 91 ? 14.016 4.344 -15.405 1.00 88.19 91 VAL A N 1
ATOM 724 C CA . VAL A 1 91 ? 13.051 5.168 -14.656 1.00 88.19 91 VAL A CA 1
ATOM 725 C C . VAL A 1 91 ? 11.818 4.354 -14.254 1.00 88.19 91 VAL A C 1
ATOM 727 O O . VAL A 1 91 ? 11.394 4.418 -13.100 1.00 88.19 91 VAL A O 1
ATOM 730 N N . ALA A 1 92 ? 11.253 3.559 -15.167 1.00 88.25 92 ALA A N 1
ATOM 731 C CA . ALA A 1 92 ? 10.068 2.745 -14.906 1.00 88.25 92 ALA A CA 1
ATOM 732 C C . ALA A 1 92 ? 10.298 1.712 -13.793 1.00 88.25 92 ALA A C 1
ATOM 734 O O . ALA A 1 92 ? 9.410 1.514 -12.964 1.00 88.25 92 ALA A O 1
ATOM 735 N N . MET A 1 93 ? 11.490 1.111 -13.733 1.00 87.75 93 MET A N 1
ATOM 736 C CA . MET A 1 93 ? 11.894 0.166 -12.690 1.00 87.75 93 MET A CA 1
ATOM 737 C C . MET A 1 93 ? 11.755 0.761 -11.289 1.00 87.75 93 MET A C 1
ATOM 739 O O . MET A 1 93 ? 11.344 0.049 -10.381 1.00 87.75 93 MET A O 1
ATOM 743 N N . TYR A 1 94 ? 12.020 2.058 -11.117 1.00 86.38 94 TYR A N 1
ATOM 744 C CA . TYR A 1 94 ? 11.837 2.736 -9.834 1.00 86.38 94 TYR A CA 1
ATOM 745 C C . TYR A 1 94 ? 10.424 3.288 -9.664 1.00 86.38 94 TYR A C 1
ATOM 747 O O . TYR A 1 94 ? 9.763 3.008 -8.666 1.00 86.38 94 TYR A O 1
ATOM 755 N N . VAL A 1 95 ? 9.938 4.065 -10.632 1.00 90.69 95 VAL A N 1
ATOM 756 C CA . VAL A 1 95 ? 8.680 4.814 -10.499 1.00 90.69 95 VAL A CA 1
ATOM 757 C C . VAL A 1 95 ? 7.490 3.882 -10.307 1.00 90.69 95 VAL A C 1
ATOM 759 O O . VAL A 1 95 ? 6.651 4.132 -9.443 1.00 90.69 95 VAL A O 1
ATOM 762 N N . VAL A 1 96 ? 7.419 2.794 -11.076 1.00 89.62 96 VAL A N 1
ATOM 763 C CA . VAL A 1 96 ? 6.251 1.913 -11.059 1.00 89.62 96 VAL A CA 1
ATOM 764 C C . VAL A 1 96 ? 6.082 1.249 -9.685 1.00 89.62 96 VAL A C 1
ATOM 766 O O . VAL A 1 96 ? 5.009 1.397 -9.099 1.00 89.62 96 VAL A O 1
ATOM 769 N N . PRO A 1 97 ? 7.103 0.608 -9.088 1.00 87.19 97 PRO A N 1
ATOM 770 C CA . PRO A 1 97 ? 6.974 0.020 -7.753 1.00 87.19 97 PRO A CA 1
ATOM 771 C C . PRO A 1 97 ? 6.696 1.055 -6.655 1.00 87.19 97 PRO A C 1
ATOM 773 O O . PRO A 1 97 ? 5.915 0.772 -5.745 1.00 87.19 97 PRO A O 1
ATOM 776 N N . TYR A 1 98 ? 7.218 2.283 -6.772 1.00 88.69 98 TYR A N 1
ATOM 777 C CA . TYR A 1 98 ? 6.844 3.374 -5.863 1.00 88.69 98 TYR A CA 1
ATOM 778 C C . TYR A 1 98 ? 5.346 3.710 -5.923 1.00 88.69 98 TYR A C 1
ATOM 780 O O . TYR A 1 98 ? 4.738 3.938 -4.876 1.00 88.69 98 TYR A O 1
ATOM 788 N N . CYS A 1 99 ? 4.718 3.690 -7.104 1.00 92.69 99 CYS A N 1
ATOM 789 C CA . CYS A 1 99 ? 3.271 3.896 -7.226 1.00 92.69 99 CYS A CA 1
ATOM 790 C C . CYS A 1 99 ? 2.468 2.806 -6.498 1.00 92.69 99 CYS A C 1
ATOM 792 O O . CYS A 1 99 ? 1.493 3.116 -5.812 1.00 92.69 99 CYS A O 1
ATOM 794 N N . PHE A 1 100 ? 2.894 1.543 -6.585 1.00 90.69 100 PHE A N 1
ATOM 795 C CA . PHE A 1 100 ? 2.262 0.440 -5.852 1.00 90.69 100 PHE A CA 1
ATOM 796 C C . PHE A 1 100 ? 2.428 0.587 -4.334 1.00 90.69 100 PHE A C 1
ATOM 798 O O . PHE A 1 100 ? 1.461 0.408 -3.592 1.00 90.69 100 PHE A O 1
ATOM 805 N N . CYS A 1 101 ? 3.606 1.005 -3.864 1.00 87.88 101 CYS A N 1
ATOM 806 C CA . CYS A 1 101 ? 3.825 1.333 -2.454 1.00 87.88 101 CYS A CA 1
ATOM 807 C C . CYS A 1 101 ? 2.923 2.483 -1.980 1.00 87.88 101 CYS A C 1
ATOM 809 O O . CYS A 1 101 ? 2.373 2.414 -0.883 1.00 87.88 101 CYS A O 1
ATOM 811 N N . ALA A 1 102 ? 2.713 3.516 -2.800 1.00 90.94 102 ALA A N 1
ATOM 812 C CA . ALA A 1 102 ? 1.804 4.615 -2.471 1.00 90.94 102 ALA A CA 1
ATOM 813 C C . ALA A 1 102 ? 0.342 4.144 -2.341 1.00 90.94 102 ALA A C 1
ATOM 815 O O . ALA A 1 102 ? -0.365 4.557 -1.417 1.00 90.94 102 ALA A O 1
ATOM 816 N N . LEU A 1 103 ? -0.108 3.236 -3.215 1.00 92.00 103 LEU A N 1
ATOM 817 C CA . LEU A 1 103 ? -1.430 2.608 -3.103 1.00 92.00 103 LEU A CA 1
ATOM 818 C C . LEU A 1 103 ? -1.543 1.751 -1.836 1.00 92.00 103 LEU A C 1
ATOM 820 O O . LEU A 1 103 ? -2.536 1.854 -1.116 1.00 92.00 103 LEU A O 1
ATOM 824 N N . ALA A 1 104 ? -0.514 0.967 -1.512 1.00 90.19 104 ALA A N 1
ATOM 825 C CA . ALA A 1 104 ? -0.472 0.194 -0.274 1.00 90.19 104 ALA A CA 1
ATOM 826 C C . ALA A 1 104 ? -0.530 1.094 0.973 1.00 90.19 104 ALA A C 1
ATOM 828 O O . ALA A 1 104 ? -1.295 0.814 1.896 1.00 90.19 104 ALA A O 1
ATOM 829 N N . LEU A 1 105 ? 0.200 2.217 0.980 1.00 91.62 105 LEU A N 1
ATOM 830 C CA . LEU A 1 105 ? 0.167 3.204 2.064 1.00 91.62 105 LEU A CA 1
ATOM 831 C C . LEU A 1 105 ? -1.231 3.788 2.267 1.00 91.62 105 LEU A C 1
ATOM 833 O O . LEU A 1 105 ? -1.685 3.893 3.404 1.00 91.62 105 LEU A O 1
ATOM 837 N N . ARG A 1 106 ? -1.951 4.110 1.185 1.00 91.81 106 ARG A N 1
ATOM 838 C CA . ARG A 1 106 ? -3.348 4.567 1.268 1.00 91.81 106 ARG A CA 1
ATOM 839 C C . ARG A 1 106 ? -4.223 3.552 2.007 1.00 91.81 106 ARG A C 1
ATOM 841 O O . ARG A 1 106 ? -5.004 3.940 2.874 1.00 91.81 106 ARG A O 1
ATOM 848 N N . HIS A 1 107 ? -4.091 2.269 1.683 1.00 89.75 107 HIS A N 1
ATOM 849 C CA . HIS A 1 107 ? -4.828 1.205 2.366 1.00 89.75 107 HIS A CA 1
ATOM 850 C C . HIS A 1 107 ? -4.399 1.037 3.828 1.00 89.75 107 HIS A C 1
ATOM 852 O O . HIS A 1 107 ? -5.256 0.829 4.685 1.00 89.75 107 HIS A O 1
ATOM 858 N N . GLY A 1 108 ? -3.110 1.215 4.129 1.00 84.25 1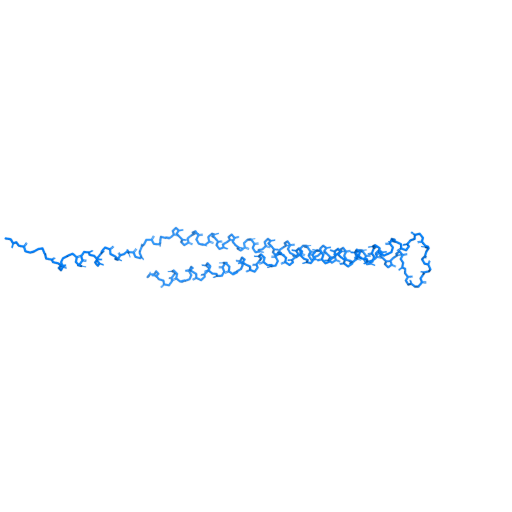08 GLY A N 1
ATOM 859 C CA . GLY A 1 108 ? -2.597 1.257 5.499 1.00 84.25 108 GLY A CA 1
ATOM 860 C C . GLY A 1 108 ? -3.229 2.377 6.329 1.00 84.25 108 GLY A C 1
ATOM 861 O O . GLY A 1 108 ? -3.693 2.130 7.438 1.00 84.25 108 GLY A O 1
ATOM 862 N N . VAL A 1 109 ? -3.334 3.589 5.775 1.00 91.88 109 VAL A N 1
ATOM 863 C CA . VAL A 1 109 ? -3.995 4.723 6.443 1.00 91.88 109 VAL A CA 1
ATOM 864 C C . VAL A 1 109 ? -5.462 4.406 6.737 1.00 91.88 109 VAL A C 1
ATOM 866 O O . VAL A 1 109 ? -5.907 4.585 7.868 1.00 91.88 109 VAL A O 1
ATOM 869 N N . VAL A 1 110 ? -6.209 3.884 5.757 1.00 88.69 110 VAL A N 1
ATOM 870 C CA . VAL A 1 110 ? -7.619 3.495 5.953 1.00 88.69 110 VAL A CA 1
ATOM 871 C C . VAL A 1 110 ? -7.757 2.429 7.043 1.00 88.69 110 VAL A C 1
ATOM 873 O O . VAL A 1 110 ? -8.613 2.566 7.913 1.00 88.69 110 VAL A O 1
ATOM 876 N N . ALA A 1 111 ? -6.894 1.410 7.041 1.00 86.81 111 ALA A N 1
ATOM 877 C CA . ALA A 1 111 ? -6.902 0.365 8.060 1.00 86.81 111 ALA A CA 1
ATOM 878 C C . ALA A 1 111 ? -6.640 0.926 9.468 1.00 86.81 111 ALA A C 1
ATOM 880 O O . ALA A 1 111 ? -7.347 0.563 10.404 1.00 86.81 111 ALA A O 1
ATOM 881 N N . ILE A 1 112 ? -5.686 1.852 9.625 1.00 90.12 112 ILE A N 1
ATOM 882 C CA . ILE A 1 112 ? -5.398 2.504 10.914 1.00 90.12 112 ILE A CA 1
ATOM 883 C C . ILE A 1 112 ? -6.612 3.295 11.412 1.00 90.12 112 ILE A C 1
ATOM 885 O O . ILE A 1 112 ? -6.993 3.161 12.574 1.00 90.12 112 ILE A O 1
ATOM 889 N N . PHE A 1 113 ? -7.246 4.092 10.547 1.00 90.31 113 PHE A N 1
ATOM 890 C CA . PHE A 1 113 ? -8.441 4.850 10.924 1.00 90.31 113 PHE A CA 1
ATOM 891 C C . PHE A 1 113 ? -9.596 3.933 11.343 1.00 90.31 113 PHE A C 1
ATOM 893 O O . PHE A 1 113 ? -10.204 4.168 12.388 1.00 90.31 113 PHE A O 1
ATOM 900 N N . SER A 1 114 ? -9.859 2.860 10.593 1.00 86.69 114 SER A N 1
ATOM 901 C CA . SER A 1 114 ? -10.893 1.886 10.959 1.00 86.69 114 SER A CA 1
ATOM 902 C C . SER A 1 114 ? -10.561 1.130 12.251 1.00 86.69 114 SER A C 1
ATOM 904 O O . SER A 1 114 ? -11.461 0.891 13.052 1.00 86.69 114 SER A O 1
ATOM 906 N N . LEU A 1 115 ? -9.287 0.825 12.529 1.00 86.12 115 LEU A N 1
ATOM 907 C CA . LEU A 1 115 ? -8.864 0.233 13.807 1.00 86.12 115 LEU A CA 1
ATOM 908 C C . LEU A 1 115 ? -9.095 1.178 14.991 1.00 86.12 115 LEU A C 1
ATOM 910 O O . LEU A 1 115 ? -9.598 0.747 16.028 1.00 86.12 115 LEU A O 1
ATOM 914 N N . LEU A 1 116 ? -8.763 2.464 14.843 1.00 90.94 116 LEU A N 1
ATOM 915 C CA . LEU A 1 116 ? -9.032 3.474 15.871 1.00 90.94 116 LEU A CA 1
ATOM 916 C C . LEU A 1 116 ? -10.536 3.593 16.146 1.00 90.94 116 LEU A C 1
ATOM 918 O O . LEU A 1 116 ? -10.953 3.635 17.304 1.00 90.94 116 LEU A O 1
ATOM 922 N N . GLN A 1 117 ? -11.354 3.591 15.092 1.00 88.38 117 GLN A N 1
ATOM 923 C CA . GLN A 1 117 ? -12.808 3.661 15.204 1.00 88.38 117 GLN A CA 1
ATOM 924 C C . GLN A 1 117 ? -13.399 2.402 15.854 1.00 88.38 117 GLN A C 1
ATOM 926 O O . GLN A 1 117 ? -14.229 2.514 16.757 1.00 88.38 117 GLN A O 1
ATOM 931 N N . ALA A 1 118 ? -12.935 1.211 15.467 1.00 83.88 118 ALA A N 1
ATOM 932 C CA . ALA A 1 118 ? -13.328 -0.051 16.092 1.00 83.88 118 ALA A CA 1
ATOM 933 C C . ALA A 1 118 ? -12.929 -0.097 17.577 1.00 83.88 118 ALA A C 1
ATOM 935 O O . ALA A 1 118 ? -13.729 -0.500 18.420 1.00 83.88 118 ALA A O 1
ATOM 936 N N . GLY A 1 119 ? -11.729 0.381 17.921 1.00 86.75 119 GLY A N 1
ATOM 937 C CA . GLY A 1 119 ? -11.269 0.497 19.305 1.00 86.75 119 GLY A CA 1
ATOM 938 C C . GLY A 1 119 ? -12.129 1.453 20.135 1.00 86.75 119 GLY A C 1
ATOM 939 O O . GLY A 1 119 ? -12.506 1.125 21.260 1.00 86.75 119 GLY A O 1
ATOM 940 N N . TYR A 1 120 ? -12.506 2.602 19.568 1.00 88.75 120 TYR A N 1
ATOM 941 C CA . TYR A 1 120 ? -13.410 3.555 20.213 1.00 88.75 120 TYR A CA 1
ATOM 942 C C . TYR A 1 120 ? -14.808 2.963 20.452 1.00 88.75 120 TYR A C 1
ATOM 944 O O . TYR A 1 120 ? -15.342 3.066 21.557 1.00 88.75 120 TYR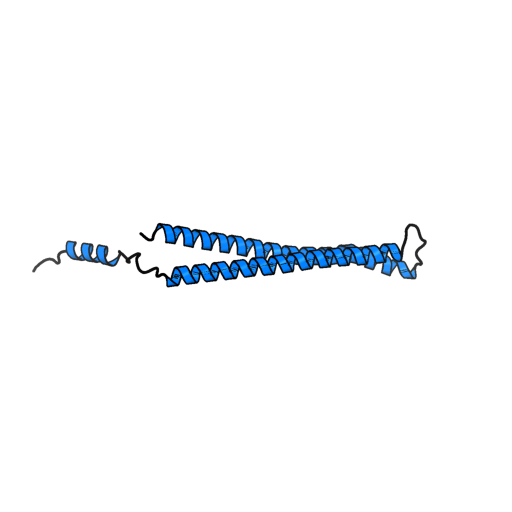 A O 1
ATOM 952 N N . LEU A 1 121 ? -15.380 2.291 19.448 1.00 84.88 121 LEU A N 1
ATOM 953 C CA . LEU A 1 121 ? -16.664 1.591 19.567 1.00 84.88 121 LEU A CA 1
ATOM 954 C C . LEU A 1 121 ? -16.605 0.496 20.637 1.00 84.88 121 LEU A C 1
ATOM 956 O O . LEU A 1 121 ? -17.501 0.392 21.474 1.00 84.88 121 LEU A O 1
ATOM 960 N N . HIS A 1 122 ? -15.521 -0.282 20.663 1.00 84.44 122 HIS A N 1
ATOM 961 C CA . HIS A 1 122 ? -15.316 -1.318 21.669 1.00 84.44 122 HIS A CA 1
ATOM 962 C C . HIS A 1 122 ? -15.223 -0.732 23.085 1.00 84.44 122 HIS A C 1
ATOM 964 O O . HIS A 1 122 ? -15.816 -1.269 24.022 1.00 84.44 122 HIS A O 1
ATOM 970 N N . TYR A 1 123 ? -14.533 0.399 23.245 1.00 87.19 123 TYR A N 1
ATOM 971 C CA . TYR A 1 123 ? -14.474 1.120 24.514 1.00 87.19 123 TYR A CA 1
ATOM 972 C C . TYR A 1 123 ? -15.860 1.597 24.974 1.00 87.19 123 TYR A C 1
ATOM 974 O O . TYR A 1 123 ? -16.217 1.390 26.136 1.00 87.19 123 TYR A O 1
ATOM 982 N N . GLN A 1 124 ? -16.668 2.170 24.075 1.00 85.00 124 GLN A N 1
ATOM 983 C CA . GLN A 1 124 ? -18.041 2.586 24.391 1.00 85.00 124 GLN A CA 1
ATOM 984 C C . GLN A 1 124 ? -18.911 1.399 24.820 1.00 85.00 124 GLN A C 1
ATOM 986 O O . GLN A 1 124 ? -19.593 1.482 25.839 1.00 85.00 124 GLN A O 1
ATOM 991 N N . MET A 1 125 ? -18.815 0.256 24.131 1.00 80.50 125 MET A N 1
ATOM 992 C CA . MET A 1 125 ? -19.514 -0.969 24.539 1.00 80.50 125 MET A CA 1
ATOM 993 C C . MET A 1 125 ? -19.106 -1.429 25.946 1.00 80.50 125 MET A C 1
ATOM 995 O O . MET A 1 125 ? -19.962 -1.800 26.748 1.00 80.50 125 MET A O 1
ATOM 999 N N . GLN A 1 126 ? -17.810 -1.399 26.277 1.00 82.81 126 GLN A N 1
ATOM 1000 C CA . GLN A 1 126 ? -17.339 -1.763 27.618 1.00 82.81 126 GLN A CA 1
ATOM 1001 C C . GLN A 1 126 ? -17.827 -0.786 28.691 1.00 82.81 126 GLN A C 1
ATOM 1003 O O . GLN A 1 126 ? -18.162 -1.212 29.797 1.00 82.81 126 GLN A O 1
ATOM 1008 N N . ARG A 1 127 ? -17.869 0.511 28.377 1.00 84.44 127 ARG A N 1
ATOM 1009 C CA . ARG A 1 127 ? -18.388 1.543 29.277 1.00 84.44 127 ARG A CA 1
ATOM 1010 C C . ARG A 1 127 ? -19.877 1.334 29.555 1.00 84.44 127 ARG A C 1
ATOM 1012 O O . ARG A 1 127 ? -20.245 1.298 30.724 1.00 84.44 127 ARG A O 1
ATOM 1019 N N . LEU A 1 128 ? -20.685 1.116 28.517 1.00 79.25 128 LEU A N 1
ATOM 1020 C CA . LEU A 1 128 ? -22.117 0.811 28.633 1.00 79.25 128 LEU A CA 1
ATOM 1021 C C . LEU A 1 128 ? -22.355 -0.455 29.464 1.00 79.25 128 LEU A C 1
ATOM 1023 O O . LEU A 1 128 ? -23.153 -0.451 30.396 1.00 79.25 128 LEU A O 1
ATOM 1027 N N . LYS A 1 129 ? -21.583 -1.521 29.216 1.00 78.44 129 LYS A N 1
ATOM 1028 C CA . LYS A 1 129 ? -21.674 -2.768 29.991 1.00 78.44 129 LYS A CA 1
ATOM 1029 C C . LYS A 1 129 ? -21.386 -2.574 31.484 1.00 78.44 129 LYS A C 1
ATOM 1031 O O . LYS A 1 129 ? -21.951 -3.289 32.297 1.00 78.44 129 LYS A O 1
ATOM 1036 N N . ARG A 1 130 ? -20.507 -1.636 31.858 1.00 80.12 130 ARG A N 1
ATOM 1037 C CA . ARG A 1 130 ? -20.227 -1.307 33.270 1.00 80.12 130 ARG A CA 1
ATOM 1038 C C . ARG A 1 130 ? -21.315 -0.450 33.924 1.00 80.12 130 ARG A C 1
ATOM 1040 O O . ARG A 1 130 ? -21.316 -0.342 35.143 1.00 80.12 130 ARG A O 1
ATOM 1047 N N . GLN A 1 131 ? -22.173 0.195 33.135 1.00 75.12 131 GLN A N 1
ATOM 1048 C CA . GLN A 1 131 ? -23.259 1.054 33.616 1.00 75.12 131 GLN A CA 1
ATOM 1049 C C . GLN A 1 131 ? -24.595 0.307 33.751 1.00 75.12 131 GLN A C 1
ATOM 1051 O O . GLN A 1 131 ? -25.490 0.809 34.425 1.00 75.12 131 GLN A O 1
ATOM 1056 N N . MET A 1 132 ? -24.724 -0.886 33.161 1.00 55.72 132 MET A N 1
ATOM 1057 C CA . MET A 1 132 ? -25.877 -1.765 33.368 1.00 55.72 132 MET A CA 1
ATOM 1058 C C . MET A 1 132 ? -25.698 -2.573 34.673 1.00 55.72 132 MET A C 1
ATOM 1060 O O . MET A 1 132 ? -24.643 -3.193 34.833 1.00 55.72 132 MET A O 1
ATOM 1064 N N . PRO A 1 133 ? -26.674 -2.531 35.602 1.00 51.19 133 PRO A N 1
ATOM 1065 C CA . PRO A 1 133 ? -26.625 -3.220 36.896 1.00 51.19 133 PRO A CA 1
ATOM 1066 C C . PRO A 1 133 ? -26.744 -4.747 36.795 1.00 51.19 133 PRO A C 1
ATOM 1068 O O . PRO A 1 133 ? -27.375 -5.244 35.834 1.00 51.19 133 PRO A O 1
#

pLDDT: mean 77.33, std 15.64, range [40.5, 93.62]

Radius of gyration: 31.56 Å; chains: 1; bounding box: 84×45×79 Å

Organism: Providencia stuartii (NCBI:txid588)